Protein AF-A0A3C1PZZ0-F1 (afdb_monomer)

Solvent-accessible surface area (backbone atoms only — not comparable to full-atom values): 3773 Å² total; per-residue (Å²): 137,77,93,71,83,78,75,63,66,74,68,50,84,81,51,98,58,81,33,64,54,56,91,87,36,74,78,65,52,60,55,40,38,90,79,38,56,70,58,50,54,51,53,50,50,53,50,54,48,52,61,72,68,51,94,71,131

Mean predicted aligned error: 8.52 Å

Radius of gyration: 14.46 Å; Cα contacts (8 Å, |Δi|>4): 37; chains: 1; bounding box: 40×23×36 Å

Nearest PDB structures (foldseek):
  7stv-assembly1_A-2  TM=9.841E-01  e=1.5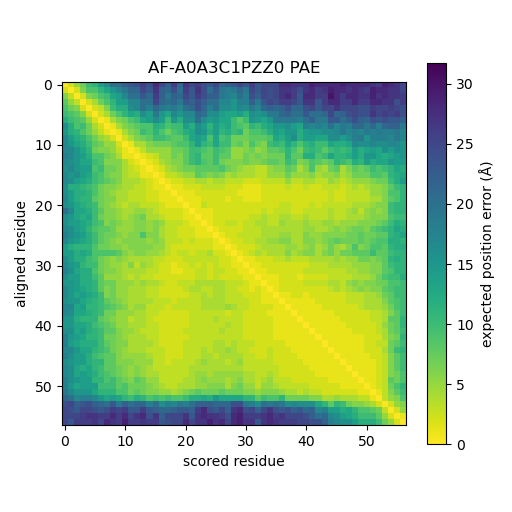33E-01  Pedobacter yulinensis
  7oze-assembly1_AAA  TM=1.004E+00  e=3.482E-01  Bacteroides thetaiotaomicron VPI-5482
  7all-assembly1_AAA  TM=9.470E-01  e=3.992E-01  Bacteroides thetaiotaomicron VPI-5482
  9fvt-assembly1_D  TM=9.368E-01  e=9.070E-01  Ochrovirga pacifica
  1fsu-assembly1_A  TM=8.366E-01  e=7.910E-01  Homo sapiens

Foldseek 3Di:
DDPPPLPQPDQCPPQPDFDDDCVVCVSSNDGCCVVCVVVVVVVVVVVVVVVVVDPDD

pLDDT: mean 79.73, std 14.52, range [44.66, 94.25]

Secondary structure (DSSP, 8-state):
--S-S-----S-TTSSS----TTT-TT-----TTT-HHHHHHHHHHHHHHHHTT---

Structure (mmCIF, N/CA/C/O backbone):
data_AF-A0A3C1PZZ0-F1
#
_entry.id   AF-A0A3C1PZZ0-F1
#
loop_
_atom_site.group_PDB
_atom_site.id
_atom_site.type_symbol
_atom_site.label_atom_id
_atom_site.label_alt_id
_atom_site.label_comp_id
_atom_site.label_asym_id
_atom_site.label_entity_id
_atom_site.label_seq_id
_atom_site.pdbx_PDB_ins_code
_atom_site.Cartn_x
_atom_site.Cartn_y
_atom_site.Cartn_z
_atom_site.occupancy
_atom_site.B_iso_or_equiv
_atom_site.auth_seq_id
_atom_site.auth_comp_id
_atom_site.auth_asym_id
_atom_site.auth_atom_id
_atom_site.pdbx_PDB_model_num
ATOM 1 N N . TRP A 1 1 ? 28.709 -6.574 10.378 1.00 44.66 1 TRP A N 1
ATOM 2 C CA . TRP A 1 1 ? 27.728 -7.122 9.427 1.00 44.66 1 TRP A CA 1
ATOM 3 C C . TRP A 1 1 ? 26.716 -6.019 9.170 1.00 44.66 1 TRP A C 1
ATOM 5 O O . TRP A 1 1 ? 25.852 -5.798 10.004 1.00 44.66 1 TRP A O 1
ATOM 15 N N . SER A 1 2 ? 26.914 -5.221 8.118 1.00 47.81 2 SER A N 1
ATOM 16 C CA . SER A 1 2 ? 26.063 -4.051 7.857 1.00 47.81 2 SER A CA 1
ATOM 17 C C . SER A 1 2 ? 24.805 -4.463 7.097 1.00 47.81 2 SER A C 1
ATOM 19 O O . SER A 1 2 ? 24.904 -5.061 6.025 1.00 47.81 2 SER A O 1
ATOM 21 N N . MET A 1 3 ? 23.639 -4.100 7.637 1.00 57.41 3 MET A N 1
ATOM 22 C CA . MET A 1 3 ? 22.305 -4.203 7.023 1.00 57.41 3 MET A CA 1
ATOM 23 C C . MET A 1 3 ? 22.129 -3.247 5.818 1.00 57.41 3 MET A C 1
ATOM 25 O O . MET A 1 3 ? 21.135 -2.543 5.714 1.00 57.41 3 MET A O 1
ATOM 29 N N . GLY A 1 4 ? 23.113 -3.159 4.920 1.00 55.59 4 GLY A N 1
ATOM 30 C CA . GLY A 1 4 ? 23.074 -2.268 3.749 1.00 55.59 4 GLY A CA 1
ATOM 31 C C . GLY A 1 4 ? 22.679 -2.952 2.436 1.00 55.59 4 GLY A C 1
ATOM 32 O O . GLY A 1 4 ? 22.567 -2.284 1.419 1.00 55.59 4 GLY A O 1
ATOM 33 N N . GLN A 1 5 ? 22.508 -4.277 2.435 1.00 54.88 5 GLN A N 1
ATOM 34 C CA . GLN A 1 5 ? 22.458 -5.095 1.207 1.00 54.88 5 GLN A CA 1
ATOM 35 C C . GLN A 1 5 ? 21.036 -5.440 0.739 1.00 54.88 5 GLN A C 1
ATOM 37 O O . GLN A 1 5 ? 20.872 -6.027 -0.323 1.00 54.88 5 GLN A O 1
ATOM 42 N N . PHE A 1 6 ? 20.016 -5.072 1.520 1.00 57.16 6 PHE A N 1
ATOM 43 C CA . PHE A 1 6 ? 18.604 -5.341 1.221 1.00 57.16 6 PHE A CA 1
ATOM 44 C C . PHE A 1 6 ? 17.815 -4.051 0.972 1.00 57.16 6 PHE A C 1
ATOM 46 O O . PHE A 1 6 ? 16.611 -4.006 1.205 1.00 57.16 6 PHE A O 1
ATOM 53 N N . ALA A 1 7 ? 18.48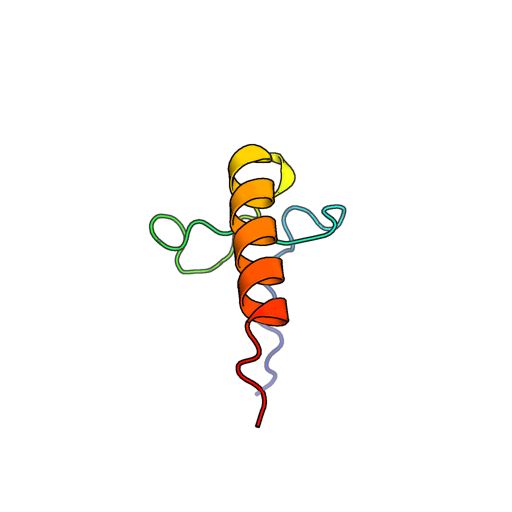6 -2.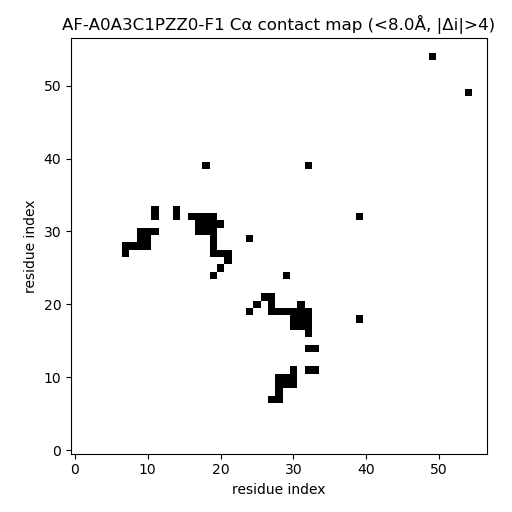977 0.543 1.00 57.59 7 ALA A N 1
ATOM 54 C CA . ALA A 1 7 ? 17.791 -1.792 0.062 1.00 57.59 7 ALA A CA 1
ATOM 55 C C . ALA A 1 7 ? 17.164 -2.144 -1.289 1.00 57.59 7 ALA A C 1
ATOM 57 O O . ALA A 1 7 ? 17.823 -2.112 -2.329 1.00 57.59 7 ALA A O 1
ATOM 58 N N . ILE A 1 8 ? 15.905 -2.567 -1.248 1.00 63.41 8 ILE A N 1
ATOM 59 C CA . ILE A 1 8 ? 15.132 -2.852 -2.448 1.00 63.41 8 ILE A CA 1
ATOM 60 C C . ILE A 1 8 ? 14.981 -1.519 -3.186 1.00 63.41 8 ILE A C 1
ATOM 62 O O . ILE A 1 8 ? 14.584 -0.535 -2.555 1.00 63.41 8 ILE A O 1
ATOM 66 N N . PRO A 1 9 ? 15.383 -1.428 -4.467 1.00 65.06 9 PRO A N 1
ATOM 67 C CA . PRO A 1 9 ? 15.316 -0.170 -5.190 1.00 65.06 9 PRO A CA 1
ATOM 68 C C . PRO A 1 9 ? 13.869 0.318 -5.199 1.00 65.06 9 PRO A C 1
ATOM 70 O O . PRO A 1 9 ? 12.974 -0.405 -5.634 1.00 65.06 9 PRO A O 1
ATOM 73 N N . ASP A 1 10 ? 13.645 1.537 -4.703 1.00 65.62 10 ASP A N 1
ATOM 74 C CA . ASP A 1 10 ? 12.320 2.142 -4.745 1.00 65.62 10 ASP A CA 1
ATOM 75 C C . ASP A 1 10 ? 11.920 2.317 -6.213 1.00 65.62 10 ASP A C 1
ATOM 77 O O . ASP A 1 10 ? 12.563 3.036 -6.983 1.00 65.62 10 ASP A O 1
ATOM 81 N N . THR A 1 11 ? 10.890 1.582 -6.619 1.00 72.06 11 THR A N 1
ATOM 82 C CA . THR A 1 11 ? 10.428 1.524 -8.006 1.00 72.06 11 THR A CA 1
ATOM 83 C C . THR A 1 11 ? 9.510 2.689 -8.370 1.00 72.06 11 THR A C 1
ATOM 85 O O . THR A 1 11 ? 9.254 2.902 -9.555 1.00 72.06 11 THR A O 1
ATOM 88 N N . ASP A 1 12 ? 9.050 3.473 -7.390 1.00 70.31 12 ASP A N 1
ATOM 89 C CA . ASP A 1 12 ? 8.297 4.705 -7.614 1.00 70.31 12 ASP A CA 1
ATOM 90 C C . ASP A 1 12 ? 8.553 5.720 -6.480 1.00 70.31 12 ASP A C 1
ATOM 92 O O . ASP A 1 12 ? 7.673 5.973 -5.651 1.00 70.31 12 ASP A O 1
ATOM 96 N N . PRO A 1 13 ? 9.741 6.359 -6.455 1.00 73.75 13 PRO A N 1
ATOM 97 C CA . PRO A 1 13 ? 10.129 7.278 -5.382 1.00 73.75 13 PRO A CA 1
ATOM 98 C C . PRO A 1 13 ? 9.317 8.582 -5.384 1.00 73.75 13 PRO A C 1
ATOM 100 O O . PRO A 1 13 ? 9.483 9.430 -4.509 1.00 73.75 13 PRO A O 1
ATOM 103 N N . LYS A 1 14 ? 8.470 8.787 -6.401 1.00 76.31 14 LYS A N 1
ATOM 104 C CA . LYS A 1 14 ? 7.575 9.941 -6.526 1.00 76.31 14 LYS A CA 1
ATOM 105 C C . LYS A 1 14 ? 6.162 9.625 -6.043 1.00 76.31 14 LYS A C 1
ATOM 107 O O . LYS A 1 14 ? 5.368 10.555 -5.885 1.00 76.31 14 LYS A O 1
ATOM 112 N N . ALA A 1 15 ? 5.832 8.353 -5.819 1.00 80.62 15 ALA A N 1
ATOM 113 C CA . ALA A 1 15 ? 4.538 7.977 -5.288 1.00 80.62 15 ALA A CA 1
ATOM 114 C C . ALA A 1 15 ? 4.409 8.465 -3.835 1.00 80.62 15 ALA A C 1
ATOM 116 O O . ALA A 1 15 ? 5.289 8.221 -3.011 1.00 80.62 15 ALA A O 1
ATOM 117 N N . PRO A 1 16 ? 3.286 9.098 -3.462 1.00 84.81 16 PRO A N 1
ATOM 118 C CA . PRO A 1 16 ? 3.039 9.523 -2.083 1.00 84.81 16 PRO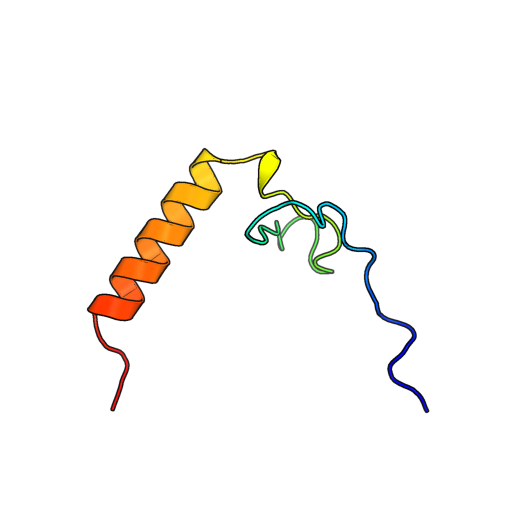 A CA 1
ATOM 119 C C . PRO A 1 16 ? 2.736 8.346 -1.133 1.00 84.81 16 PRO A C 1
ATOM 121 O O . PRO A 1 16 ? 2.336 8.561 0.010 1.00 84.81 16 PRO A O 1
ATOM 124 N N . GLY A 1 17 ? 2.861 7.105 -1.604 1.00 86.19 17 GLY A N 1
ATOM 125 C CA . GLY A 1 17 ? 2.646 5.897 -0.826 1.00 86.19 17 GLY A CA 1
ATOM 126 C C . GLY A 1 17 ? 3.100 4.648 -1.573 1.00 86.19 17 GLY A C 1
ATOM 127 O O . GLY A 1 17 ? 3.581 4.705 -2.705 1.00 86.19 17 GLY A O 1
ATOM 128 N N . GLN A 1 18 ? 2.913 3.504 -0.924 1.00 89.38 18 GLN A N 1
ATOM 129 C CA . GLN A 1 18 ? 3.359 2.209 -1.421 1.00 89.38 18 GLN A CA 1
ATOM 130 C C . GLN A 1 18 ? 2.181 1.237 -1.515 1.00 89.38 18 GLN A C 1
ATOM 132 O O . GLN A 1 18 ? 1.305 1.217 -0.647 1.00 89.38 18 GLN A O 1
ATOM 137 N N . LEU A 1 19 ? 2.138 0.454 -2.591 1.00 91.06 19 LEU A N 1
ATOM 138 C CA . LEU A 1 19 ? 1.181 -0.633 -2.779 1.00 91.06 19 LEU A CA 1
ATOM 139 C C . LEU A 1 19 ? 1.918 -1.852 -3.329 1.00 91.06 19 LEU A C 1
ATOM 141 O O . LEU A 1 19 ? 2.406 -1.802 -4.453 1.00 91.06 19 LEU A O 1
ATOM 145 N N . TYR A 1 20 ? 1.924 -2.952 -2.581 1.00 90.31 20 TYR A N 1
ATOM 146 C CA . TYR A 1 20 ? 2.583 -4.197 -2.978 1.00 90.31 20 TYR A CA 1
ATOM 147 C C . TYR A 1 20 ? 1.570 -5.328 -3.135 1.00 90.31 20 TYR A C 1
ATOM 149 O O . TYR A 1 20 ? 0.608 -5.431 -2.370 1.00 90.31 20 TYR A O 1
ATOM 157 N N . ASN A 1 21 ? 1.787 -6.192 -4.127 1.00 90.38 21 ASN A N 1
ATOM 158 C CA . ASN A 1 21 ? 1.025 -7.428 -4.265 1.00 90.38 21 ASN A CA 1
ATOM 159 C C . ASN A 1 21 ? 1.818 -8.593 -3.671 1.00 90.38 21 ASN A C 1
ATOM 161 O O . ASN A 1 21 ? 2.490 -9.310 -4.401 1.00 90.38 21 ASN A O 1
ATOM 165 N N . LEU A 1 22 ? 1.674 -8.830 -2.367 1.00 88.31 22 LEU A N 1
ATOM 166 C CA . LEU A 1 22 ? 2.420 -9.873 -1.648 1.00 88.31 22 LEU A CA 1
ATOM 167 C C . LEU A 1 22 ? 2.210 -11.297 -2.191 1.00 88.31 22 LEU A C 1
ATOM 169 O O . LEU A 1 22 ? 3.011 -12.185 -1.915 1.00 88.31 22 LEU A O 1
ATOM 173 N N . LYS A 1 23 ? 1.131 -11.542 -2.948 1.00 90.81 23 LYS A N 1
ATOM 174 C CA . LYS A 1 23 ? 0.873 -12.853 -3.557 1.00 90.81 23 LYS A CA 1
ATOM 175 C C . LYS A 1 23 ? 1.834 -13.148 -4.710 1.00 90.81 23 LYS A C 1
ATOM 177 O O . LYS A 1 23 ? 2.233 -14.294 -4.885 1.00 90.81 23 LYS A O 1
ATOM 182 N N . GLU A 1 24 ? 2.137 -12.135 -5.514 1.00 87.25 24 GLU A N 1
ATOM 183 C CA . GLU A 1 24 ? 3.014 -12.251 -6.687 1.00 87.25 24 GLU A CA 1
ATOM 184 C C . GLU A 1 24 ? 4.435 -11.764 -6.383 1.00 87.25 24 GLU A C 1
ATOM 186 O O . GLU A 1 24 ? 5.397 -12.266 -6.954 1.00 87.25 24 GLU A O 1
ATOM 191 N N . ASP A 1 25 ? 4.556 -10.818 -5.457 1.00 86.19 25 ASP A N 1
ATOM 192 C CA . ASP A 1 25 ? 5.787 -10.172 -5.029 1.00 86.19 25 ASP A CA 1
ATOM 193 C C . ASP A 1 25 ? 5.857 -10.138 -3.491 1.00 86.19 25 ASP A C 1
ATOM 195 O O . ASP A 1 25 ? 5.615 -9.103 -2.862 1.00 86.19 25 ASP A O 1
ATOM 199 N N . PRO A 1 26 ? 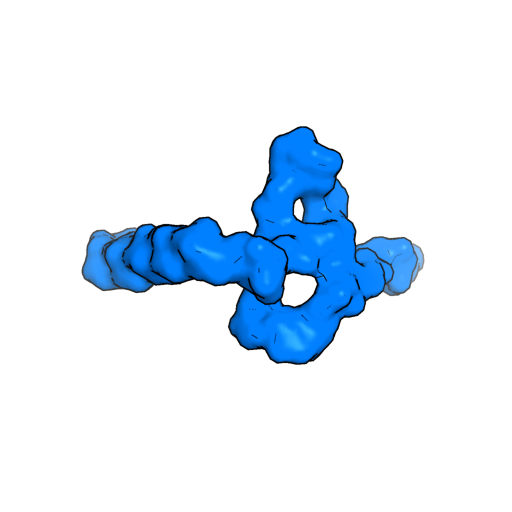6.159 -11.284 -2.851 1.00 85.25 26 PRO A N 1
ATOM 200 C CA . PRO A 1 26 ? 6.324 -11.355 -1.399 1.00 85.25 26 PRO A CA 1
ATOM 201 C C . PRO A 1 26 ? 7.550 -10.575 -0.904 1.00 85.25 26 PRO A C 1
ATOM 203 O O . PRO A 1 26 ? 7.683 -10.363 0.297 1.00 85.25 26 PRO A O 1
ATOM 206 N N . GLY A 1 27 ? 8.451 -10.185 -1.811 1.00 85.25 27 GLY A N 1
ATOM 207 C CA . GLY A 1 27 ? 9.641 -9.400 -1.508 1.00 85.25 27 GLY A CA 1
ATOM 208 C C . GLY A 1 27 ? 9.416 -7.891 -1.532 1.00 85.25 27 GLY A C 1
ATOM 209 O O . GLY A 1 27 ? 10.393 -7.178 -1.365 1.00 85.25 27 GLY A O 1
ATOM 210 N N . GLU A 1 28 ? 8.189 -7.402 -1.756 1.00 86.56 28 GLU A N 1
ATOM 211 C CA . GLU A 1 28 ? 7.862 -5.963 -1.765 1.00 86.56 28 GLU A CA 1
ATOM 212 C C . GLU A 1 28 ? 8.785 -5.131 -2.680 1.00 86.56 28 GLU A C 1
ATOM 214 O O . GLU A 1 28 ? 9.161 -3.998 -2.376 1.00 86.56 28 GLU A O 1
ATOM 219 N N . ALA A 1 29 ? 9.171 -5.693 -3.825 1.00 83.56 29 ALA A N 1
ATOM 220 C CA . ALA A 1 29 ? 10.093 -5.060 -4.756 1.00 83.56 29 ALA A CA 1
ATOM 221 C C . ALA A 1 29 ? 9.418 -4.087 -5.723 1.00 83.56 29 ALA A C 1
ATOM 223 O O . ALA A 1 29 ? 10.039 -3.120 -6.175 1.00 83.56 29 ALA A O 1
ATOM 224 N N . ILE A 1 30 ? 8.147 -4.313 -6.051 1.00 85.75 30 ILE A N 1
ATOM 225 C CA . ILE A 1 30 ? 7.439 -3.566 -7.088 1.00 85.75 30 ILE A CA 1
ATOM 226 C C . ILE A 1 30 ? 6.321 -2.736 -6.467 1.00 85.75 30 ILE A C 1
ATOM 228 O O . ILE A 1 30 ? 5.257 -3.247 -6.122 1.00 85.75 30 ILE A O 1
ATOM 232 N N . ASN A 1 31 ? 6.524 -1.420 -6.414 1.00 87.56 31 ASN A N 1
ATOM 233 C CA . ASN A 1 31 ? 5.491 -0.480 -6.025 1.00 87.56 31 ASN A CA 1
ATOM 234 C C . ASN A 1 31 ? 4.465 -0.336 -7.161 1.00 87.56 31 ASN A C 1
ATOM 236 O O . ASN A 1 31 ? 4.754 0.100 -8.278 1.00 87.56 31 ASN A O 1
ATOM 240 N N . LEU A 1 32 ? 3.231 -0.720 -6.864 1.00 89.38 32 LEU A N 1
ATOM 241 C CA . LEU A 1 32 ? 2.090 -0.700 -7.767 1.00 89.38 32 LEU A CA 1
ATOM 242 C C . LEU A 1 32 ? 1.163 0.500 -7.515 1.00 89.38 32 LEU A C 1
ATOM 244 O O . LEU A 1 32 ? 0.089 0.572 -8.120 1.00 89.38 32 LEU A O 1
ATOM 248 N N . TYR A 1 33 ? 1.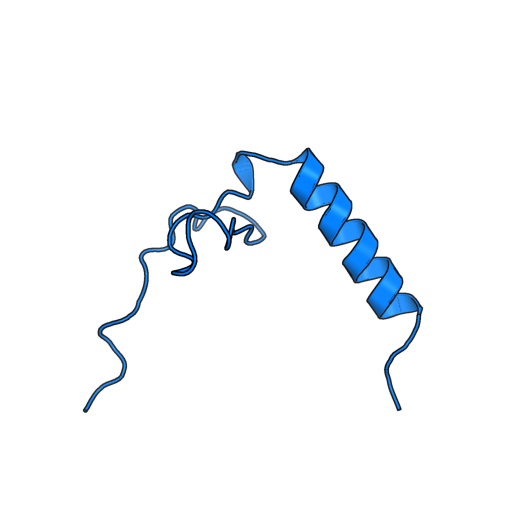564 1.447 -6.658 1.00 88.94 33 TYR A N 1
ATOM 249 C CA . TYR A 1 33 ? 0.745 2.582 -6.218 1.00 88.94 33 TYR A CA 1
ATOM 250 C C . TYR A 1 33 ? 0.133 3.351 -7.395 1.00 88.94 33 TYR A C 1
ATOM 252 O O . TYR A 1 33 ? -1.087 3.501 -7.485 1.00 88.94 33 TYR A O 1
ATOM 260 N N . SER A 1 34 ? 0.973 3.756 -8.348 1.00 87.19 34 SER A N 1
ATOM 261 C CA . SER A 1 34 ? 0.555 4.516 -9.531 1.00 87.19 34 SER A CA 1
ATOM 262 C C . SER A 1 34 ? -0.211 3.672 -10.560 1.00 87.19 34 SER A C 1
ATOM 264 O O . SER A 1 34 ? -0.950 4.215 -11.378 1.00 87.19 34 SER A O 1
ATOM 266 N N . LYS A 1 35 ? -0.075 2.339 -10.518 1.00 89.06 35 LYS A N 1
ATOM 267 C CA . LYS A 1 35 ? -0.718 1.412 -11.468 1.00 89.06 35 LYS A CA 1
ATOM 268 C C . LYS A 1 35 ? -2.151 1.052 -11.075 1.00 89.06 35 LYS A C 1
ATOM 270 O O . LYS A 1 35 ? -2.978 0.825 -11.954 1.00 89.06 35 LYS A O 1
ATOM 275 N N . TYR A 1 36 ? -2.467 1.020 -9.777 1.00 90.75 36 TYR A N 1
ATOM 276 C CA . TYR A 1 36 ? -3.786 0.604 -9.282 1.00 90.75 36 TYR A CA 1
ATOM 277 C C . TYR A 1 36 ? -4.421 1.642 -8.344 1.00 90.75 36 TYR A C 1
ATOM 279 O O . TYR A 1 36 ? -4.687 1.341 -7.174 1.00 90.75 36 TYR A O 1
ATOM 287 N N . PRO A 1 37 ? -4.778 2.840 -8.848 1.00 89.00 37 PRO A N 1
ATOM 288 C CA . PRO A 1 37 ? -5.347 3.908 -8.023 1.00 89.00 37 PRO A CA 1
ATOM 289 C C . PRO A 1 37 ? -6.641 3.488 -7.311 1.00 89.00 37 PRO A C 1
ATOM 291 O O . PRO A 1 37 ? -6.875 3.878 -6.172 1.00 89.00 37 PRO A O 1
ATOM 294 N N . ARG A 1 38 ? -7.457 2.615 -7.925 1.00 93.19 38 ARG A N 1
ATOM 295 C CA . ARG A 1 38 ? -8.676 2.074 -7.290 1.00 93.19 38 ARG A CA 1
ATOM 296 C C . ARG A 1 38 ? -8.379 1.256 -6.029 1.00 93.19 38 ARG A C 1
ATOM 298 O O . ARG A 1 38 ? -9.119 1.355 -5.051 1.00 93.19 38 ARG A O 1
ATOM 305 N N . VAL A 1 39 ? -7.316 0.448 -6.047 1.00 91.94 39 VAL A N 1
ATOM 306 C CA . VAL A 1 39 ? -6.912 -0.377 -4.897 1.00 91.94 39 VAL A CA 1
ATOM 307 C C . VAL A 1 39 ? -6.344 0.514 -3.797 1.00 91.94 39 VAL A C 1
ATOM 309 O O . VAL A 1 39 ? -6.735 0.366 -2.641 1.00 91.94 39 VAL A O 1
ATOM 312 N N . VAL A 1 40 ? -5.523 1.504 -4.166 1.00 91.75 40 VAL A N 1
ATOM 313 C CA . VAL A 1 40 ? -5.005 2.521 -3.239 1.00 91.75 40 VAL A CA 1
ATOM 314 C C . VAL A 1 40 ? -6.143 3.243 -2.519 1.00 91.75 40 VAL A C 1
ATOM 316 O O . VAL A 1 40 ? -6.137 3.316 -1.293 1.00 91.75 40 VAL A O 1
ATOM 319 N N . THR A 1 41 ? -7.150 3.740 -3.246 1.00 92.19 41 THR A N 1
ATOM 320 C CA . THR A 1 41 ? -8.296 4.433 -2.636 1.00 92.19 41 THR A CA 1
ATOM 321 C C . THR A 1 41 ? -9.047 3.532 -1.659 1.00 92.19 41 THR A C 1
ATOM 323 O O . THR A 1 41 ? -9.373 3.971 -0.557 1.00 92.19 41 THR A O 1
ATOM 326 N N . LYS A 1 42 ? -9.282 2.265 -2.025 1.00 94.25 42 LYS A N 1
ATOM 327 C CA . LYS A 1 42 ? -9.962 1.300 -1.153 1.00 94.25 42 LYS A CA 1
ATOM 328 C C . LYS A 1 42 ? -9.175 1.045 0.135 1.00 94.25 42 LYS A C 1
ATOM 330 O O . LYS A 1 42 ? -9.744 1.136 1.218 1.00 94.25 42 LYS A O 1
ATOM 335 N N . LEU A 1 43 ? -7.880 0.746 0.025 1.00 93.56 43 LEU A N 1
ATOM 336 C CA . LEU A 1 43 ? -7.023 0.472 1.182 1.00 93.56 43 LEU A CA 1
ATOM 337 C C . LEU A 1 43 ? -6.864 1.704 2.074 1.00 93.56 43 LEU A C 1
ATOM 339 O O . LEU A 1 43 ? -6.929 1.585 3.294 1.00 93.56 43 LEU A O 1
ATOM 343 N N . LYS A 1 44 ? -6.741 2.896 1.480 1.00 91.25 44 LYS A N 1
ATOM 344 C CA . LYS A 1 44 ? -6.719 4.158 2.225 1.00 91.25 44 LYS A CA 1
ATOM 345 C C . LYS A 1 44 ? -8.022 4.373 2.997 1.00 91.25 44 LYS A C 1
ATOM 347 O O . LYS A 1 44 ? -7.968 4.757 4.157 1.00 91.25 44 LYS A O 1
ATOM 352 N N . GLY A 1 45 ? -9.174 4.073 2.396 1.00 93.06 45 GLY A N 1
ATOM 353 C CA . GLY A 1 45 ? -10.467 4.119 3.083 1.00 93.06 45 GLY A CA 1
ATOM 354 C C . GLY A 1 45 ? -10.520 3.199 4.306 1.00 93.06 45 GLY A C 1
ATOM 355 O O . GLY A 1 45 ? -10.880 3.650 5.390 1.00 93.06 45 GLY A O 1
ATOM 356 N N . LEU A 1 46 ? -10.084 1.944 4.155 1.00 92.38 46 LEU A N 1
ATOM 357 C CA . LEU A 1 46 ? -10.012 0.978 5.260 1.00 92.38 46 LEU A CA 1
ATOM 358 C C . LEU A 1 46 ? -9.035 1.419 6.359 1.00 92.38 46 LEU A C 1
ATOM 360 O O . LEU A 1 46 ? -9.316 1.241 7.541 1.00 92.38 46 LEU A O 1
ATOM 364 N N . LEU A 1 47 ? -7.903 2.022 5.986 1.00 90.44 47 LEU A N 1
ATOM 365 C CA . LEU A 1 47 ? -6.940 2.562 6.942 1.00 90.44 47 LEU A CA 1
ATOM 366 C C . LEU A 1 47 ? -7.550 3.700 7.770 1.00 90.44 47 LEU A C 1
ATOM 368 O O . LEU A 1 47 ? -7.425 3.700 8.992 1.00 90.44 47 LEU A O 1
ATOM 372 N N . GLU A 1 48 ? -8.215 4.660 7.126 1.00 91.19 48 GLU A N 1
ATOM 373 C CA . GLU A 1 48 ? -8.869 5.769 7.828 1.00 91.19 48 GLU A CA 1
ATOM 374 C C . GLU A 1 48 ? -10.036 5.290 8.699 1.00 91.19 48 GLU A C 1
ATOM 376 O O . GLU A 1 48 ? -10.213 5.773 9.818 1.00 91.19 48 GLU A O 1
ATOM 381 N N . GLU A 1 49 ? -10.796 4.294 8.238 1.00 91.12 49 GLU A N 1
ATOM 382 C CA . GLU A 1 49 ? -11.815 3.634 9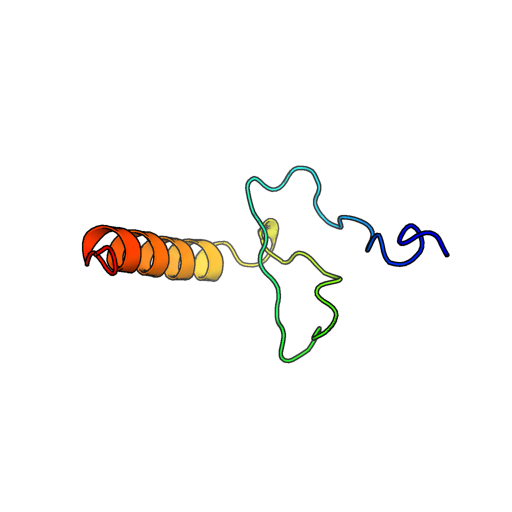.053 1.00 91.12 49 GLU A CA 1
ATOM 383 C C . GLU A 1 49 ? -11.199 2.970 10.290 1.00 91.12 49 GLU A C 1
ATOM 385 O O . GLU A 1 49 ? -11.650 3.239 11.401 1.00 91.12 49 GLU A O 1
ATOM 390 N N . SER A 1 50 ? -10.124 2.194 10.125 1.00 88.19 50 SER A N 1
ATOM 391 C CA . SER A 1 50 ? -9.440 1.517 11.232 1.00 88.19 50 SER A CA 1
ATOM 392 C C . SER A 1 50 ? -8.802 2.490 12.227 1.00 88.19 50 SER A C 1
ATOM 394 O O . SER A 1 50 ? -8.761 2.201 13.424 1.00 88.19 50 SER A O 1
ATOM 396 N N . LYS A 1 51 ? -8.287 3.633 11.755 1.00 85.88 51 LYS A N 1
ATOM 397 C CA . LYS A 1 51 ? -7.782 4.712 12.617 1.00 85.88 51 LYS A CA 1
ATOM 398 C C . LYS A 1 51 ? -8.917 5.324 13.434 1.00 85.88 51 LYS A C 1
ATOM 400 O O . LYS A 1 51 ? -8.785 5.485 14.644 1.00 85.88 51 LYS A O 1
ATOM 405 N N . ARG A 1 52 ? -10.046 5.633 12.784 1.00 86.00 52 ARG A N 1
ATOM 406 C CA . ARG A 1 52 ? -11.237 6.201 13.435 1.00 86.00 52 ARG A CA 1
ATOM 407 C C . ARG A 1 52 ? -11.895 5.235 14.413 1.00 86.00 52 ARG A C 1
ATOM 409 O O . ARG A 1 52 ? -12.403 5.681 15.435 1.00 86.00 52 ARG A O 1
ATOM 416 N N . SER A 1 53 ? -11.890 3.936 14.118 1.00 80.31 53 SER A N 1
ATOM 417 C CA . SER A 1 53 ? -12.465 2.906 14.986 1.00 80.31 53 SER A CA 1
ATOM 418 C C . SER A 1 53 ? -11.601 2.592 16.212 1.00 80.31 53 SER A C 1
ATOM 420 O O . SER A 1 53 ? -11.979 1.730 16.999 1.00 80.31 53 SER A O 1
ATOM 422 N N . GLY A 1 54 ? -10.455 3.266 16.381 1.00 67.31 54 GLY A N 1
ATOM 423 C CA . GLY A 1 54 ? -9.743 3.361 17.651 1.00 67.31 54 GLY A CA 1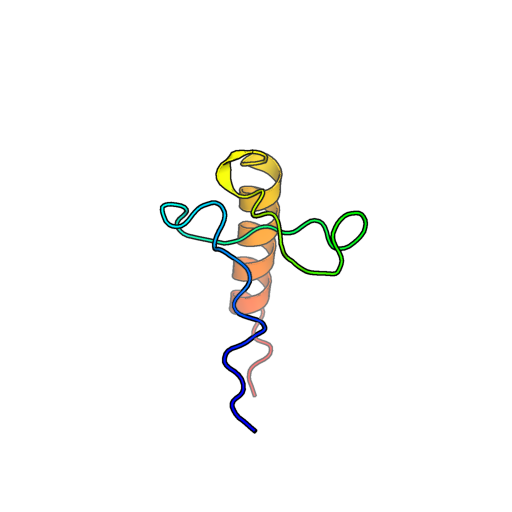
ATOM 424 C C . GLY A 1 54 ? -9.364 2.017 18.270 1.00 67.31 54 GLY A C 1
ATOM 425 O O . GLY A 1 54 ? -9.866 1.659 19.331 1.00 67.31 54 GLY A O 1
ATOM 426 N N . ARG A 1 55 ? -8.401 1.296 17.683 1.00 61.09 55 ARG A N 1
ATOM 427 C CA . ARG A 1 55 ? -7.588 0.339 18.464 1.00 61.09 55 ARG A CA 1
ATOM 428 C C . ARG A 1 55 ? -6.441 1.085 19.151 1.00 61.09 55 ARG A C 1
ATOM 430 O O . ARG A 1 55 ? -5.274 0.809 18.906 1.00 61.09 55 ARG A O 1
ATOM 437 N N . THR A 1 56 ? -6.801 2.046 19.993 1.00 49.75 56 THR A N 1
ATOM 438 C CA . THR A 1 56 ? -5.910 2.723 20.941 1.00 49.75 56 THR A CA 1
ATOM 439 C C . THR A 1 56 ? -6.532 2.608 22.327 1.00 49.75 56 THR A C 1
ATOM 441 O O . THR A 1 56 ? -7.535 3.259 22.617 1.00 49.75 56 THR A O 1
ATOM 444 N N . ARG A 1 57 ? -5.933 1.757 23.158 1.00 44.84 57 ARG A N 1
ATOM 445 C CA . ARG A 1 57 ? -5.789 1.972 24.597 1.00 44.84 57 ARG A CA 1
ATOM 446 C C . ARG A 1 57 ? -4.291 2.045 24.864 1.00 44.84 57 ARG A C 1
ATOM 448 O O . ARG A 1 57 ? -3.566 1.308 24.160 1.0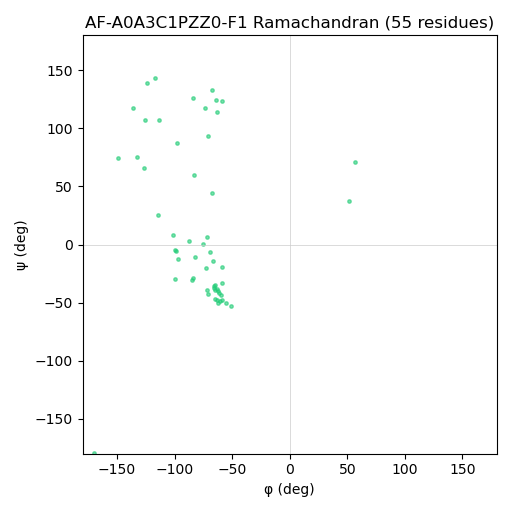0 44.84 57 ARG A O 1
#

Sequence (57 aa):
WSMGQFAIPDTDPKAPGQLYNLKEDPGEAINLYSKYPRVVTKLKGLLEESKRSGRTR